Protein AF-T1GUN6-F1 (afdb_monomer_lite)

Foldseek 3Di:
DQDPVNQVVVVVVVLLVVLLVVQQVVDDPPDDPVNSCVSSVPVVSSLVSSLVVQWDQTPVRDIWGAHPVRDIFDKDFDWDKDADADWDADPNDIDTDRIDTHGDDMDGDDPPPPD

Structure (mmCIF, N/CA/C/O backbone):
data_AF-T1GUN6-F1
#
_entry.id   AF-T1GUN6-F1
#
loop_
_atom_site.group_PDB
_atom_site.id
_atom_site.type_symbol
_atom_site.label_atom_id
_atom_site.label_alt_id
_atom_site.label_comp_id
_atom_site.label_asym_id
_atom_site.label_entity_id
_atom_site.label_seq_id
_atom_site.pdbx_PDB_ins_code
_atom_site.Cartn_x
_atom_site.Cartn_y
_atom_site.Cartn_z
_atom_site.occupancy
_atom_site.B_iso_or_equiv
_atom_site.auth_seq_id
_atom_site.auth_comp_id
_atom_site.auth_asym_id
_atom_site.auth_atom_id
_atom_site.pdbx_PDB_model_num
ATOM 1 N N . TYR A 1 1 ? 15.320 10.710 -3.333 1.00 70.50 1 TYR A N 1
ATOM 2 C CA . TYR A 1 1 ? 14.679 9.627 -4.103 1.00 70.50 1 TYR A CA 1
ATOM 3 C C . TYR A 1 1 ? 13.858 8.803 -3.131 1.00 70.50 1 TYR A C 1
ATOM 5 O O . TYR A 1 1 ? 14.424 8.329 -2.155 1.00 70.50 1 TYR A O 1
ATOM 13 N N . VAL A 1 2 ? 12.547 8.700 -3.343 1.00 73.50 2 VAL A N 1
ATOM 14 C CA . VAL A 1 2 ? 11.689 7.764 -2.604 1.00 73.50 2 VAL A CA 1
ATOM 15 C C . VAL A 1 2 ? 11.562 6.532 -3.486 1.00 73.50 2 VAL A C 1
ATOM 17 O O . VAL A 1 2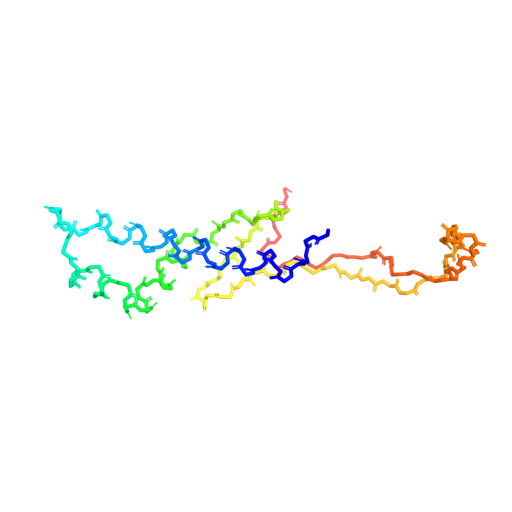 ? 11.196 6.659 -4.653 1.00 73.50 2 VAL A O 1
ATOM 20 N N . SER A 1 3 ? 11.942 5.364 -2.973 1.00 89.81 3 SER A N 1
ATOM 21 C CA . SER A 1 3 ? 11.833 4.134 -3.752 1.00 89.81 3 SER A CA 1
ATOM 22 C C . SER A 1 3 ? 10.369 3.740 -3.916 1.00 89.81 3 SER A C 1
ATOM 24 O O . SER A 1 3 ? 9.529 4.044 -3.068 1.00 89.81 3 SER A O 1
ATOM 26 N N . ILE A 1 4 ? 10.071 3.003 -4.982 1.00 86.56 4 ILE A N 1
ATOM 27 C CA . ILE A 1 4 ? 8.727 2.464 -5.190 1.00 86.56 4 ILE A CA 1
ATOM 28 C C . ILE A 1 4 ? 8.287 1.553 -4.028 1.00 86.56 4 ILE A C 1
ATOM 30 O O . ILE A 1 4 ? 7.139 1.596 -3.610 1.00 86.56 4 ILE A O 1
ATOM 34 N N . TYR A 1 5 ? 9.227 0.836 -3.403 1.00 90.75 5 TYR A N 1
ATOM 35 C CA . TYR A 1 5 ? 8.964 0.023 -2.212 1.00 90.75 5 TYR A CA 1
ATOM 36 C C . TYR A 1 5 ? 8.579 0.858 -0.987 1.00 90.75 5 TYR A C 1
ATOM 38 O O . TYR A 1 5 ? 7.708 0.456 -0.221 1.00 90.75 5 TYR A O 1
ATOM 46 N N . ALA A 1 6 ? 9.197 2.028 -0.803 1.00 94.50 6 ALA A N 1
ATOM 47 C CA . ALA A 1 6 ? 8.820 2.937 0.275 1.00 94.50 6 ALA A CA 1
ATOM 48 C C . ALA A 1 6 ? 7.409 3.504 0.058 1.00 94.50 6 ALA A C 1
ATOM 50 O O . ALA A 1 6 ? 6.653 3.640 1.018 1.00 94.50 6 ALA A O 1
ATOM 51 N N . ALA A 1 7 ? 7.036 3.778 -1.196 1.00 92.06 7 ALA A N 1
ATOM 52 C CA . ALA A 1 7 ? 5.677 4.179 -1.539 1.00 92.06 7 ALA A CA 1
ATOM 53 C C . ALA A 1 7 ? 4.658 3.061 -1.258 1.00 92.06 7 ALA A C 1
ATOM 55 O O . ALA A 1 7 ? 3.627 3.324 -0.647 1.00 92.06 7 ALA A O 1
ATOM 56 N N . TYR A 1 8 ? 4.974 1.812 -1.612 1.00 92.25 8 TYR A N 1
ATOM 57 C CA . TYR A 1 8 ? 4.108 0.665 -1.317 1.00 92.25 8 TYR A CA 1
ATOM 58 C C . TYR A 1 8 ? 3.928 0.441 0.184 1.00 92.25 8 TYR A C 1
ATOM 60 O O . TYR A 1 8 ? 2.805 0.264 0.643 1.00 92.25 8 TYR A O 1
ATOM 68 N N . LEU A 1 9 ? 5.008 0.515 0.967 1.00 95.56 9 LEU A N 1
ATOM 69 C CA . LEU A 1 9 ? 4.917 0.398 2.422 1.00 95.56 9 LEU A CA 1
ATOM 70 C C . LEU A 1 9 ? 4.036 1.502 3.023 1.00 95.56 9 LEU A C 1
ATOM 72 O O . LEU A 1 9 ? 3.214 1.229 3.897 1.00 95.56 9 LEU A O 1
ATOM 76 N N . TYR A 1 10 ? 4.193 2.740 2.548 1.00 95.75 10 TYR A N 1
ATOM 77 C CA . TYR A 1 10 ? 3.362 3.859 2.980 1.00 95.75 10 TYR A CA 1
ATOM 78 C C . TYR A 1 10 ? 1.880 3.603 2.694 1.00 95.75 10 TYR A C 1
ATOM 80 O O . TYR A 1 10 ? 1.048 3.762 3.590 1.00 95.75 10 TYR A O 1
ATOM 88 N N . ASP A 1 11 ? 1.559 3.185 1.470 1.00 94.50 11 ASP A N 1
ATOM 89 C CA . ASP A 1 11 ? 0.187 2.901 1.056 1.00 94.50 11 ASP A CA 1
ATOM 90 C C . ASP A 1 11 ? -0.434 1.792 1.918 1.00 94.50 11 ASP A C 1
ATOM 92 O O . ASP A 1 11 ? -1.541 1.969 2.427 1.00 94.50 11 ASP A O 1
ATOM 96 N N . SER A 1 12 ? 0.295 0.702 2.181 1.00 94.88 12 SER A N 1
ATOM 97 C CA . SER A 1 12 ? -0.181 -0.395 3.037 1.00 94.88 12 SER A CA 1
ATOM 98 C C . SER A 1 12 ? -0.509 0.066 4.460 1.00 94.88 12 SER A C 1
ATOM 100 O O . SER A 1 12 ? -1.566 -0.267 4.997 1.00 94.88 12 SER A O 1
ATOM 102 N N . VAL A 1 13 ? 0.359 0.879 5.073 1.00 96.81 13 VAL A N 1
ATOM 103 C CA . VAL A 1 13 ? 0.115 1.425 6.421 1.00 96.81 13 VAL A CA 1
ATOM 104 C C . VAL A 1 13 ? -1.073 2.389 6.415 1.00 96.81 13 VAL A C 1
ATOM 106 O O . VAL A 1 13 ? -1.879 2.386 7.347 1.00 96.81 13 VAL A O 1
ATOM 109 N N . LYS A 1 14 ? -1.219 3.202 5.363 1.00 96.50 14 LYS A N 1
ATOM 110 C CA . LYS A 1 14 ? -2.357 4.116 5.219 1.00 96.50 14 LYS A CA 1
ATOM 111 C C . LYS A 1 14 ? -3.682 3.385 5.064 1.00 96.50 14 LYS A C 1
ATOM 113 O O . LYS A 1 14 ? -4.649 3.799 5.701 1.00 96.50 14 LYS A O 1
ATOM 118 N N . LEU A 1 15 ? -3.723 2.314 4.278 1.00 95.88 15 LEU A N 1
ATOM 119 C CA . LEU A 1 15 ? -4.913 1.476 4.131 1.00 95.88 15 LEU A CA 1
ATOM 120 C C . LEU A 1 15 ? -5.313 0.835 5.458 1.00 95.88 15 LEU A C 1
ATOM 122 O O . LEU A 1 15 ? -6.480 0.915 5.837 1.00 95.88 15 LEU A O 1
ATOM 126 N N . TYR A 1 16 ? -4.348 0.273 6.192 1.00 96.31 16 TYR A N 1
ATOM 127 C CA . TYR A 1 16 ? -4.600 -0.284 7.521 1.00 96.31 16 TYR A CA 1
ATOM 128 C C . TYR A 1 16 ? -5.169 0.771 8.475 1.00 96.31 16 TYR A C 1
ATOM 130 O O . TYR A 1 16 ? -6.217 0.561 9.081 1.00 96.31 16 TYR A O 1
ATOM 138 N N . ALA A 1 17 ? -4.513 1.931 8.578 1.00 97.12 17 ALA A N 1
ATOM 139 C CA . ALA A 1 17 ? -4.940 3.002 9.475 1.00 97.12 17 ALA A CA 1
ATOM 140 C C . ALA A 1 17 ? -6.340 3.529 9.127 1.00 97.12 17 ALA A C 1
ATOM 142 O O . ALA A 1 17 ? -7.138 3.791 10.022 1.00 97.12 17 ALA A O 1
ATOM 143 N N . TRP A 1 18 ? -6.650 3.657 7.834 1.00 96.81 18 TRP A N 1
ATOM 144 C CA . TRP A 1 18 ? -7.977 4.048 7.363 1.00 96.81 18 TRP A CA 1
ATOM 145 C C . TRP A 1 18 ? -9.046 3.012 7.737 1.00 96.81 18 TRP A C 1
ATOM 147 O O . TRP A 1 18 ? -10.107 3.383 8.239 1.00 96.81 18 TRP A O 1
ATOM 157 N N . ALA A 1 19 ? -8.774 1.723 7.523 1.00 97.44 19 ALA A N 1
ATOM 158 C CA . ALA A 1 19 ? -9.718 0.659 7.845 1.00 97.44 19 ALA A CA 1
ATOM 159 C C . ALA A 1 19 ? -9.961 0.574 9.356 1.00 97.44 19 ALA A C 1
ATOM 161 O O . ALA A 1 19 ? -11.108 0.484 9.790 1.00 97.44 19 ALA A O 1
ATOM 162 N N . LEU A 1 20 ? -8.895 0.679 10.152 1.00 97.69 20 LEU A N 1
ATOM 163 C CA . LEU A 1 20 ? -8.980 0.700 11.606 1.00 97.69 20 LEU A CA 1
ATOM 164 C C . LEU A 1 20 ? -9.784 1.907 12.113 1.00 97.69 20 LEU A C 1
ATOM 166 O O . LEU A 1 20 ? -10.700 1.719 12.907 1.00 97.69 20 LEU A O 1
ATOM 170 N N . ASP A 1 21 ? -9.511 3.124 11.628 1.00 97.19 21 ASP A N 1
ATOM 171 C CA . ASP A 1 21 ? -10.292 4.323 11.986 1.00 97.19 21 ASP A CA 1
ATOM 172 C C . ASP A 1 21 ? -11.778 4.149 11.637 1.00 97.19 21 ASP A C 1
ATOM 174 O O . ASP A 1 21 ? -12.650 4.434 12.460 1.00 97.19 21 ASP A O 1
ATOM 178 N N . LYS A 1 22 ? -12.080 3.604 10.452 1.00 97.12 22 LYS A N 1
ATOM 179 C CA . LYS A 1 22 ? -13.457 3.329 10.028 1.00 97.12 22 LYS A CA 1
ATOM 180 C C . LYS A 1 22 ? -14.166 2.350 10.965 1.00 97.12 22 LYS A C 1
ATOM 182 O O . LYS A 1 22 ? -15.340 2.563 11.260 1.00 97.12 22 LYS A O 1
ATOM 187 N N . LEU A 1 23 ? -13.480 1.300 11.413 1.00 97.44 23 LEU A N 1
ATOM 188 C CA . LEU A 1 23 ? -14.038 0.304 12.327 1.00 97.44 23 LEU A CA 1
ATOM 189 C C . LEU A 1 23 ? -14.224 0.865 13.740 1.00 97.44 23 LEU A C 1
ATOM 191 O O . LEU A 1 23 ? -15.298 0.712 14.309 1.00 97.44 23 LEU A O 1
ATOM 195 N N . LEU A 1 24 ? -13.236 1.580 14.280 1.00 97.56 24 LEU A N 1
ATOM 196 C CA . LEU A 1 24 ? -13.322 2.176 15.619 1.00 97.56 24 LEU A CA 1
ATOM 197 C C . LEU A 1 24 ? -14.461 3.196 15.735 1.00 97.56 24 LEU A C 1
ATOM 199 O O . LEU A 1 24 ? -15.104 3.287 16.773 1.00 97.56 24 LEU A O 1
ATOM 203 N N . ARG A 1 25 ? -14.769 3.937 14.663 1.00 96.31 25 ARG A N 1
ATOM 204 C CA . ARG A 1 25 ? -15.912 4.872 14.632 1.00 96.31 25 ARG A CA 1
ATOM 205 C C . ARG A 1 25 ? -17.282 4.194 14.714 1.00 96.31 25 ARG A C 1
ATOM 207 O O . ARG A 1 25 ? -18.274 4.895 14.898 1.00 96.31 25 ARG A O 1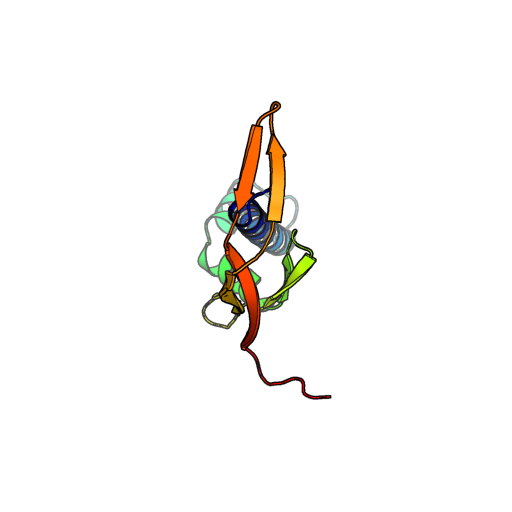
ATOM 214 N N . GLN A 1 26 ? -17.353 2.879 14.520 1.00 95.38 26 GLN A N 1
ATOM 215 C CA . GLN A 1 26 ? -18.591 2.105 14.648 1.00 95.38 26 GLN A CA 1
ATOM 216 C C . GLN A 1 26 ? -18.820 1.612 16.080 1.00 95.38 26 GLN A C 1
ATOM 218 O O . GLN A 1 26 ? -19.936 1.210 16.404 1.00 95.38 26 GLN A O 1
ATOM 223 N N . GLU A 1 27 ? -17.793 1.660 16.929 1.00 95.00 27 GLU A N 1
ATOM 224 C CA . GLU A 1 27 ? -17.890 1.251 18.324 1.00 95.00 27 GLU A CA 1
ATOM 225 C C . GLU A 1 27 ? -18.499 2.366 19.200 1.00 95.00 27 GLU A C 1
ATOM 227 O O . GLU A 1 27 ? -18.365 3.560 18.895 1.00 95.00 27 GLU A O 1
ATOM 232 N N . PRO A 1 28 ? -19.176 2.014 20.310 1.00 92.75 28 PRO A N 1
ATOM 233 C CA . PRO A 1 28 ? -19.711 2.993 21.249 1.00 92.75 28 PRO A CA 1
ATOM 234 C C . PRO A 1 28 ? -18.612 3.894 21.826 1.00 92.75 28 PRO A C 1
ATOM 236 O O . PRO A 1 28 ? -17.564 3.421 22.252 1.00 92.75 28 PRO A O 1
ATOM 239 N N . SER A 1 29 ? -18.872 5.202 21.882 1.00 89.62 29 SER A N 1
ATOM 240 C CA . SER A 1 29 ? -17.975 6.165 22.530 1.00 89.62 29 SER A CA 1
ATOM 241 C C . SER A 1 29 ? -18.301 6.336 24.023 1.00 89.62 29 SER A C 1
ATOM 243 O O . SER A 1 29 ? -19.483 6.349 24.375 1.00 89.62 29 SER A O 1
ATOM 245 N N . PRO A 1 30 ? -17.300 6.578 24.894 1.00 92.75 30 PRO A N 1
ATOM 246 C CA . PRO A 1 30 ? -15.866 6.624 24.599 1.00 92.75 30 PRO A CA 1
ATOM 247 C C . PRO A 1 30 ? -15.273 5.224 24.392 1.00 92.75 30 PRO A C 1
ATOM 249 O O . PRO A 1 30 ? -15.719 4.265 25.012 1.00 92.75 30 PRO A O 1
ATOM 252 N N . LEU A 1 31 ? -14.248 5.141 23.544 1.00 95.12 31 LEU A N 1
ATOM 253 C CA . LEU A 1 31 ? -13.517 3.898 23.306 1.00 95.12 31 LEU A CA 1
ATOM 254 C C . LEU A 1 31 ? -12.694 3.520 24.543 1.00 95.12 31 LEU A C 1
ATOM 256 O O . LEU A 1 31 ? -12.005 4.376 25.105 1.00 95.12 31 LEU A O 1
ATOM 260 N N . THR A 1 32 ? -12.737 2.248 24.932 1.00 96.56 32 THR A N 1
ATOM 261 C CA . THR A 1 32 ? -11.821 1.662 25.921 1.00 96.56 32 THR A CA 1
ATOM 262 C C . THR A 1 32 ? -10.604 1.024 25.248 1.00 96.56 32 THR A C 1
ATOM 264 O O . THR A 1 32 ? -10.639 0.689 24.061 1.00 96.56 32 THR A O 1
ATOM 267 N N . ASP A 1 33 ? -9.528 0.820 26.011 1.00 96.62 33 ASP A N 1
ATOM 268 C CA . ASP A 1 33 ? -8.313 0.161 25.516 1.00 96.62 33 ASP A CA 1
ATOM 269 C C . ASP A 1 33 ? -8.602 -1.273 25.037 1.00 96.62 33 ASP A C 1
ATOM 271 O O . ASP A 1 33 ? -8.125 -1.669 23.970 1.00 96.62 33 ASP A O 1
ATOM 275 N N . GLU A 1 34 ? -9.449 -2.025 25.752 1.00 96.25 34 GLU A N 1
ATOM 276 C CA . GLU A 1 34 ? -9.920 -3.346 25.317 1.00 96.25 34 GLU A CA 1
ATOM 277 C C . GLU A 1 34 ? -10.646 -3.295 23.968 1.00 96.25 34 GLU A C 1
ATOM 279 O O . GLU A 1 34 ? -10.333 -4.096 23.091 1.00 96.25 34 GLU A O 1
ATOM 284 N N . GLN A 1 35 ? -11.559 -2.340 23.752 1.00 95.62 35 GLN A N 1
ATOM 285 C CA . GLN A 1 35 ? -12.271 -2.219 22.472 1.00 95.62 35 GLN A CA 1
ATOM 286 C C . GLN A 1 35 ? -11.311 -1.898 21.324 1.00 95.62 35 GLN A C 1
ATOM 288 O O . GLN A 1 35 ? -11.410 -2.478 20.242 1.00 95.62 35 GLN A O 1
ATOM 293 N N . ILE A 1 36 ? -10.352 -0.995 21.555 1.00 96.56 36 ILE A N 1
ATOM 294 C CA . ILE A 1 36 ? -9.333 -0.659 20.555 1.00 96.56 36 ILE A CA 1
ATOM 295 C C . ILE A 1 36 ? -8.514 -1.904 20.206 1.00 96.56 36 ILE A C 1
ATOM 297 O O . ILE A 1 36 ? -8.281 -2.173 19.024 1.00 96.56 36 ILE A O 1
ATOM 301 N N . TYR A 1 37 ? -8.107 -2.679 21.213 1.00 97.44 37 TYR A N 1
ATOM 302 C CA . TYR A 1 37 ? -7.353 -3.913 21.023 1.00 97.44 37 TYR A CA 1
ATOM 303 C C . TYR A 1 37 ? -8.158 -4.985 20.276 1.00 97.44 37 TYR A C 1
ATOM 305 O O . TYR A 1 37 ? -7.643 -5.585 19.331 1.00 97.44 37 TYR A O 1
ATOM 313 N N . GLU A 1 38 ? -9.420 -5.214 20.641 1.00 96.69 38 GLU A N 1
ATOM 314 C CA . GLU A 1 38 ? -10.295 -6.190 19.980 1.00 96.69 38 GLU A CA 1
ATOM 315 C C . GLU A 1 38 ? -10.511 -5.854 18.500 1.00 96.69 38 GLU A C 1
ATOM 317 O O . GLU A 1 38 ? -10.371 -6.721 17.633 1.00 96.69 38 GLU A O 1
ATOM 322 N N . VAL A 1 39 ? -10.777 -4.585 18.180 1.00 97.12 39 VAL A N 1
ATOM 323 C CA . VAL A 1 39 ? -10.947 -4.151 16.787 1.00 97.12 39 VAL A CA 1
ATOM 324 C C . VAL A 1 39 ? -9.633 -4.254 16.011 1.00 97.12 39 VAL A C 1
ATOM 326 O O . VAL A 1 39 ? -9.624 -4.776 14.895 1.00 97.12 39 VAL A O 1
ATOM 329 N N . ALA A 1 40 ? -8.520 -3.789 16.585 1.00 96.50 40 ALA A N 1
ATOM 330 C CA . ALA A 1 40 ? -7.219 -3.786 15.914 1.00 96.50 40 ALA A CA 1
ATOM 331 C C . ALA A 1 40 ? -6.633 -5.193 15.712 1.00 96.50 40 ALA A C 1
ATOM 333 O O . ALA A 1 40 ? -5.888 -5.417 14.760 1.00 96.50 40 ALA A O 1
ATOM 334 N N . SER A 1 41 ? -6.958 -6.146 16.588 1.00 96.81 41 SER A N 1
ATOM 335 C CA . SER A 1 41 ? -6.478 -7.532 16.495 1.00 96.81 41 SER A CA 1
ATOM 336 C C . SER A 1 41 ? -7.283 -8.393 15.514 1.00 96.81 41 SER A C 1
ATOM 338 O O . SER A 1 41 ? -6.795 -9.435 15.068 1.00 96.81 41 SER A O 1
ATOM 340 N N . ASN A 1 42 ? -8.477 -7.954 15.101 1.00 97.81 42 ASN A N 1
ATOM 341 C CA . ASN A 1 42 ? -9.295 -8.654 14.113 1.00 97.81 42 ASN A CA 1
ATOM 342 C C . ASN A 1 42 ? -8.832 -8.361 12.673 1.00 97.81 42 ASN A C 1
ATOM 344 O O . ASN A 1 42 ? -9.454 -7.604 11.922 1.00 97.81 42 ASN A O 1
ATOM 348 N N . GLY A 1 43 ? -7.728 -9.000 12.276 1.00 95.69 43 GLY A N 1
ATOM 349 C CA . GLY A 1 43 ? -7.123 -8.824 10.953 1.00 95.69 43 GLY A CA 1
ATOM 350 C C . GLY A 1 43 ? -8.071 -9.136 9.791 1.00 95.69 43 GLY A C 1
ATOM 351 O O . GLY A 1 43 ? -8.063 -8.419 8.794 1.00 95.69 43 GLY A O 1
ATOM 352 N N . THR A 1 44 ? -8.940 -10.143 9.930 1.00 96.44 44 THR A N 1
ATOM 353 C CA . THR A 1 44 ? -9.934 -10.492 8.903 1.00 96.44 44 THR A CA 1
ATOM 354 C C . THR A 1 44 ? -10.873 -9.323 8.622 1.00 96.44 44 THR A C 1
ATOM 356 O O . THR A 1 44 ? -10.983 -8.893 7.475 1.00 96.44 44 THR A O 1
ATOM 359 N N . LYS A 1 45 ? -11.473 -8.733 9.664 1.00 96.81 45 LYS A N 1
ATOM 360 C CA . LYS A 1 45 ? -12.401 -7.601 9.518 1.00 96.81 45 LYS A CA 1
ATOM 361 C C . LYS A 1 45 ? -11.714 -6.366 8.928 1.00 96.81 45 LYS A C 1
ATOM 363 O O . LYS A 1 45 ? -12.325 -5.627 8.154 1.00 96.81 45 LYS A O 1
ATOM 368 N N . ILE A 1 46 ? -10.438 -6.147 9.253 1.00 96.94 46 ILE A N 1
ATOM 369 C CA . ILE A 1 46 ? -9.632 -5.067 8.667 1.00 96.94 46 ILE A CA 1
ATOM 370 C C . ILE A 1 46 ? -9.453 -5.279 7.160 1.00 96.94 46 ILE A C 1
ATOM 372 O O . ILE A 1 46 ? -9.749 -4.370 6.382 1.00 96.94 46 ILE A O 1
ATOM 376 N N . ILE A 1 47 ? -9.018 -6.467 6.733 1.00 95.75 47 ILE A N 1
ATOM 377 C CA . ILE A 1 47 ? -8.814 -6.772 5.309 1.00 95.75 47 ILE A CA 1
ATOM 378 C C . ILE A 1 47 ? -10.134 -6.711 4.534 1.00 95.75 47 ILE A C 1
ATOM 380 O O . ILE A 1 47 ? -10.191 -6.081 3.478 1.00 95.75 47 ILE A O 1
ATOM 384 N N . GLU A 1 48 ? -11.221 -7.256 5.080 1.00 96.06 48 GLU A N 1
ATOM 385 C CA . GLU A 1 48 ? -12.558 -7.141 4.484 1.00 96.06 48 GLU A CA 1
ATOM 386 C C . GLU A 1 48 ? -12.977 -5.675 4.306 1.00 96.06 48 GLU A C 1
ATOM 388 O O . GLU A 1 48 ? -13.505 -5.294 3.260 1.00 96.06 48 GLU A O 1
ATOM 393 N N . THR A 1 49 ? -12.689 -4.822 5.293 1.00 96.56 49 THR A N 1
ATOM 394 C CA . THR A 1 49 ? -12.980 -3.382 5.228 1.00 96.56 49 THR A CA 1
ATOM 395 C C . THR A 1 49 ? -12.190 -2.688 4.114 1.00 96.56 49 THR A C 1
ATOM 397 O O . THR A 1 49 ? -12.736 -1.816 3.432 1.00 96.56 49 THR A O 1
ATOM 400 N N . ILE A 1 50 ? -10.930 -3.079 3.896 1.00 95.69 50 ILE A N 1
ATOM 401 C CA . ILE A 1 50 ? -10.088 -2.594 2.789 1.00 95.69 50 ILE A CA 1
ATOM 402 C C . ILE A 1 50 ? -10.672 -3.022 1.441 1.00 95.69 50 ILE A C 1
ATOM 404 O O . ILE A 1 50 ? -10.895 -2.169 0.577 1.00 95.69 50 ILE A O 1
ATOM 408 N N . ILE A 1 51 ? -10.995 -4.307 1.283 1.00 94.50 51 ILE A N 1
ATOM 409 C CA . ILE A 1 51 ? -11.558 -4.865 0.044 1.00 94.50 51 ILE A CA 1
ATOM 410 C C . ILE A 1 51 ? -12.893 -4.196 -0.306 1.00 94.50 51 ILE A C 1
ATOM 412 O O . ILE A 1 51 ? -13.144 -3.888 -1.470 1.00 94.50 51 ILE A O 1
ATOM 416 N N . GLN A 1 52 ? -13.740 -3.889 0.682 1.00 92.50 52 GLN A N 1
ATOM 417 C CA . GLN A 1 52 ? -15.004 -3.176 0.452 1.00 92.50 52 GLN A CA 1
ATOM 418 C C . GLN A 1 52 ? -14.816 -1.803 -0.202 1.00 92.50 52 GLN A C 1
ATOM 420 O O . GLN A 1 52 ? -15.672 -1.382 -0.979 1.00 92.50 52 GLN A O 1
ATOM 425 N N . ASN A 1 53 ? -13.721 -1.099 0.097 1.00 81.50 53 ASN A N 1
ATOM 426 C CA . ASN A 1 53 ? -13.462 0.223 -0.468 1.00 81.50 53 ASN A CA 1
ATOM 427 C C . ASN A 1 53 ? -12.809 0.178 -1.852 1.00 81.50 53 ASN A C 1
ATOM 429 O O . ASN A 1 53 ? -12.691 1.241 -2.439 1.00 81.50 53 ASN A O 1
ATOM 433 N N . ARG A 1 54 ? -12.459 -1.016 -2.368 1.00 82.31 54 ARG A N 1
ATOM 434 C CA . ARG A 1 54 ? -11.977 -1.412 -3.716 1.00 82.31 54 ARG A CA 1
ATOM 435 C C . ARG A 1 54 ? -10.931 -0.555 -4.425 1.00 82.31 54 ARG A C 1
ATOM 437 O O . ARG A 1 54 ? -10.121 -1.121 -5.130 1.00 82.31 54 ARG A O 1
ATOM 444 N N . THR A 1 55 ? -10.916 0.759 -4.301 1.00 90.00 55 THR A N 1
ATOM 445 C CA . THR A 1 55 ? -10.065 1.672 -5.046 1.00 90.00 55 THR A CA 1
ATOM 446 C C . THR A 1 55 ? -9.504 2.731 -4.105 1.00 90.00 55 THR A C 1
ATOM 448 O O . THR A 1 55 ? -10.245 3.370 -3.359 1.00 90.00 55 THR A O 1
ATOM 451 N N . TYR A 1 56 ? -8.197 2.972 -4.166 1.00 90.94 56 TYR A N 1
ATOM 452 C CA . TYR A 1 56 ? -7.545 4.042 -3.414 1.00 90.94 56 TYR A CA 1
ATOM 453 C C . TYR A 1 56 ? -6.520 4.795 -4.265 1.00 90.94 56 TYR A C 1
ATOM 455 O O . TYR A 1 56 ? -6.061 4.324 -5.309 1.00 90.94 56 TYR A O 1
ATOM 463 N N . LYS A 1 57 ? -6.158 6.000 -3.815 1.00 91.81 57 LYS A N 1
ATOM 464 C CA . LYS A 1 57 ? -5.107 6.806 -4.437 1.00 91.81 57 LYS A CA 1
ATOM 465 C C . LYS A 1 57 ? -3.780 6.553 -3.726 1.00 91.81 57 LYS A C 1
ATOM 467 O O . LYS A 1 57 ? -3.651 6.873 -2.548 1.00 91.81 57 LYS A O 1
ATOM 472 N N . SER A 1 58 ? -2.813 5.994 -4.445 1.00 90.62 58 SER A N 1
ATOM 473 C CA . SER A 1 58 ? -1.443 5.793 -3.967 1.00 90.62 58 SER A CA 1
ATOM 474 C C . SER A 1 58 ? -0.747 7.127 -3.715 1.00 90.62 58 SER A C 1
ATOM 476 O O . SER A 1 58 ? -0.998 8.112 -4.419 1.00 90.62 58 SER A O 1
ATOM 478 N N . ILE A 1 59 ? 0.220 7.139 -2.797 1.00 93.19 59 ILE A N 1
ATOM 479 C CA . ILE A 1 59 ? 1.144 8.265 -2.602 1.00 93.19 59 ILE A CA 1
ATOM 480 C C . ILE A 1 59 ? 1.936 8.623 -3.869 1.00 93.19 59 ILE A C 1
ATOM 482 O O . ILE A 1 59 ? 2.384 9.756 -4.028 1.00 93.19 59 ILE A O 1
ATOM 486 N N . THR A 1 60 ? 2.073 7.680 -4.806 1.00 89.31 60 THR A N 1
ATOM 487 C CA . THR A 1 60 ? 2.676 7.916 -6.130 1.00 89.31 60 THR A CA 1
ATOM 488 C C . THR A 1 60 ? 1.766 8.683 -7.091 1.00 89.31 60 THR A C 1
ATOM 490 O O . THR A 1 60 ? 2.192 9.041 -8.186 1.00 89.31 60 THR A O 1
ATOM 493 N N . GLY A 1 61 ? 0.507 8.924 -6.714 1.00 87.50 61 GLY A N 1
ATOM 494 C CA . GLY A 1 61 ? -0.509 9.513 -7.579 1.00 87.50 61 GLY A CA 1
ATOM 495 C C . GLY A 1 61 ? -1.218 8.499 -8.481 1.00 87.50 61 GLY A C 1
ATOM 496 O O . GLY A 1 61 ? -2.136 8.884 -9.200 1.00 87.50 61 GLY A O 1
ATOM 497 N N . SER A 1 62 ? -0.867 7.215 -8.440 1.00 85.44 62 SER A N 1
ATOM 498 C CA . SER A 1 62 ? -1.590 6.164 -9.170 1.00 85.44 62 SER A CA 1
ATOM 499 C C . SER A 1 62 ? -2.903 5.800 -8.474 1.00 85.44 62 SER A C 1
ATOM 501 O O . SER A 1 62 ? -2.988 5.819 -7.248 1.00 85.44 62 SER A O 1
ATOM 503 N N . THR A 1 63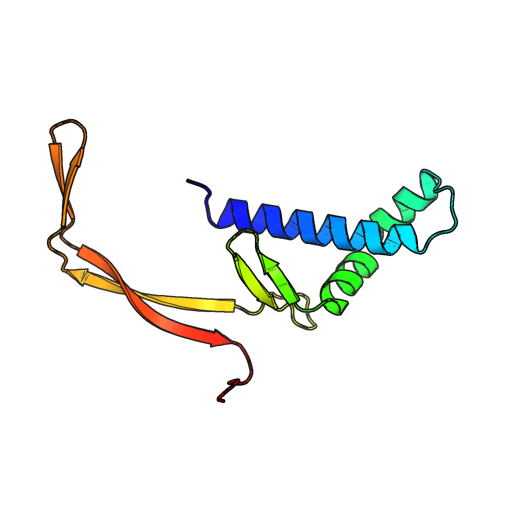 ? -3.937 5.473 -9.245 1.00 88.62 63 THR A N 1
ATOM 504 C CA . THR A 1 63 ? -5.168 4.876 -8.706 1.00 88.62 63 THR A CA 1
ATOM 505 C C . THR A 1 63 ? -4.987 3.362 -8.696 1.00 88.62 63 THR A C 1
ATOM 507 O O . THR A 1 63 ? -4.690 2.791 -9.742 1.00 88.62 63 THR A O 1
ATOM 510 N N . ILE A 1 64 ? -5.123 2.734 -7.530 1.00 88.19 64 ILE A N 1
ATOM 511 C CA . ILE A 1 64 ? -4.953 1.288 -7.350 1.00 88.19 64 ILE A CA 1
ATOM 512 C C . ILE A 1 64 ? -6.304 0.689 -7.000 1.00 88.19 64 ILE A C 1
ATOM 514 O O . ILE A 1 64 ? -7.014 1.226 -6.146 1.00 88.19 64 ILE A O 1
ATOM 518 N N . LYS A 1 65 ? -6.640 -0.417 -7.660 1.00 89.19 65 LYS A N 1
ATOM 519 C CA . LYS A 1 65 ? -7.832 -1.209 -7.386 1.00 89.19 65 LYS A CA 1
ATOM 520 C C . LYS A 1 65 ? -7.431 -2.513 -6.702 1.00 89.19 65 LYS A C 1
ATOM 522 O O . LYS A 1 65 ? -6.379 -3.061 -7.001 1.00 89.19 65 LYS A O 1
ATOM 527 N N . ILE A 1 66 ? -8.233 -2.950 -5.745 1.00 90.56 66 ILE A N 1
ATOM 528 C CA . ILE A 1 66 ? -8.068 -4.157 -4.945 1.00 90.56 66 ILE A CA 1
ATOM 529 C C . ILE A 1 66 ? -9.208 -5.094 -5.327 1.00 90.56 66 ILE A C 1
ATOM 531 O O . ILE A 1 66 ? -10.378 -4.688 -5.348 1.00 90.56 66 ILE A O 1
ATOM 535 N N . ASP A 1 67 ? -8.860 -6.327 -5.666 1.00 88.69 67 ASP A N 1
ATOM 536 C CA . ASP A 1 67 ? -9.822 -7.349 -6.045 1.00 88.69 67 ASP A CA 1
ATOM 537 C C . ASP A 1 67 ? -10.460 -8.035 -4.820 1.00 88.69 67 ASP A C 1
ATOM 539 O O . ASP A 1 67 ? -10.272 -7.640 -3.669 1.00 88.69 67 ASP A O 1
ATOM 543 N N . GLN A 1 68 ? -11.281 -9.056 -5.065 1.00 89.62 68 GLN A N 1
ATOM 544 C CA . GLN A 1 68 ? -11.985 -9.774 -3.996 1.00 89.62 68 GLN A CA 1
ATOM 545 C C . GLN A 1 68 ? -11.065 -10.656 -3.143 1.00 89.62 68 GLN A C 1
ATOM 547 O O . GLN A 1 68 ? -11.436 -10.994 -2.021 1.00 89.62 68 GLN A O 1
ATOM 552 N N . SER A 1 69 ? -9.895 -11.021 -3.665 1.00 90.25 69 SER A N 1
ATOM 553 C CA . SER A 1 69 ? -8.873 -11.788 -2.952 1.00 90.25 69 SER A CA 1
ATOM 554 C C . SER A 1 69 ? -7.990 -10.886 -2.083 1.00 90.25 69 SER A C 1
ATOM 556 O O . SER A 1 69 ? -7.239 -11.389 -1.251 1.00 90.25 69 SER A O 1
ATOM 558 N N . GLY A 1 70 ? -8.102 -9.561 -2.240 1.00 86.81 70 GLY A N 1
ATOM 559 C CA . GLY A 1 70 ? -7.243 -8.581 -1.578 1.00 86.81 70 GLY A CA 1
ATOM 560 C C . GLY A 1 70 ? -5.982 -8.242 -2.372 1.00 86.81 70 GLY A C 1
ATOM 561 O O . GLY A 1 70 ? -5.133 -7.509 -1.860 1.00 86.81 70 GLY A O 1
ATOM 562 N N . ASP A 1 71 ? -5.868 -8.728 -3.609 1.00 88.06 71 ASP A N 1
ATOM 563 C CA . ASP A 1 71 ? -4.735 -8.447 -4.481 1.00 88.06 71 ASP A CA 1
ATOM 564 C C . ASP A 1 71 ? -4.919 -7.093 -5.168 1.00 88.06 71 ASP A C 1
ATOM 566 O O . ASP A 1 71 ? -6.022 -6.709 -5.570 1.00 88.06 71 ASP A O 1
ATOM 570 N N . SER A 1 72 ? -3.828 -6.340 -5.311 1.00 86.94 72 SER A N 1
ATOM 571 C CA . SER A 1 72 ? -3.845 -5.122 -6.112 1.00 86.94 72 SER A CA 1
ATOM 572 C C . SER A 1 72 ? -3.840 -5.461 -7.604 1.00 86.94 72 SER A C 1
ATOM 574 O O . SER A 1 72 ? -2.975 -6.186 -8.097 1.00 86.94 72 SER A O 1
ATOM 576 N N . GLU A 1 73 ? -4.787 -4.895 -8.349 1.00 84.12 73 GLU A N 1
ATOM 577 C CA . GLU A 1 73 ? -4.801 -4.960 -9.807 1.00 84.12 73 GLU A CA 1
ATOM 578 C C . GLU A 1 73 ? -3.584 -4.192 -10.347 1.00 84.12 73 GLU A C 1
ATOM 580 O O . GLU A 1 73 ? -3.387 -3.002 -10.070 1.00 84.12 73 GLU A O 1
ATOM 585 N N . GLY A 1 74 ? -2.722 -4.899 -11.080 1.00 69.75 74 GLY A N 1
ATOM 586 C CA . GLY A 1 74 ? -1.434 -4.383 -11.526 1.00 69.75 74 GLY A CA 1
ATOM 587 C C . GLY A 1 74 ? -1.472 -3.829 -12.947 1.00 69.75 74 GLY A C 1
ATOM 588 O O . GLY A 1 74 ? -1.776 -4.548 -13.896 1.00 69.75 74 GLY A O 1
ATOM 589 N N . ASN A 1 75 ? -1.048 -2.574 -13.110 1.00 77.25 75 ASN A N 1
ATOM 590 C CA . ASN A 1 75 ? -0.632 -2.045 -14.408 1.00 77.25 75 ASN A CA 1
ATOM 591 C C . ASN A 1 75 ? 0.882 -2.215 -14.553 1.00 77.25 75 ASN A C 1
ATOM 593 O O . ASN A 1 75 ? 1.650 -1.732 -13.718 1.00 77.25 75 ASN A O 1
ATOM 597 N N . PHE A 1 76 ? 1.327 -2.857 -15.627 1.00 82.62 76 PHE A N 1
ATOM 598 C CA . PHE A 1 76 ? 2.742 -3.126 -15.867 1.00 82.62 76 PHE A CA 1
ATOM 599 C C . PHE A 1 76 ? 3.252 -2.307 -17.048 1.00 82.62 76 PHE A C 1
ATOM 601 O O . PHE A 1 76 ? 2.600 -2.194 -18.082 1.00 82.62 76 PHE A O 1
A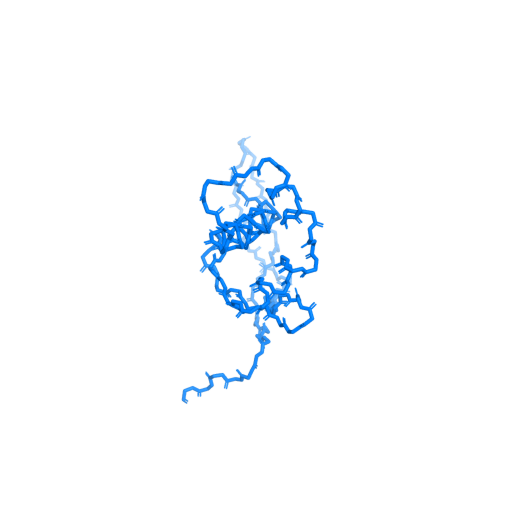TOM 608 N N . SER A 1 77 ? 4.447 -1.737 -16.908 1.00 86.31 77 SER A N 1
ATOM 609 C CA . SER A 1 77 ? 5.166 -1.124 -18.028 1.00 86.31 77 SER A CA 1
ATOM 610 C C . SER A 1 77 ? 6.127 -2.145 -18.619 1.00 86.31 77 SER A C 1
ATOM 612 O O . SER A 1 77 ? 6.973 -2.685 -17.905 1.00 86.31 77 SER A O 1
ATOM 614 N N . VAL A 1 78 ? 6.036 -2.386 -19.923 1.00 90.56 78 VAL A N 1
ATOM 615 C CA . VAL A 1 78 ? 7.019 -3.195 -20.642 1.00 90.56 78 VAL A CA 1
ATOM 616 C C . VAL A 1 78 ? 8.158 -2.281 -21.053 1.00 90.56 78 VAL A C 1
ATOM 618 O O . VAL A 1 78 ? 7.954 -1.269 -21.725 1.00 90.56 78 VAL A O 1
ATOM 621 N N . VAL A 1 79 ? 9.371 -2.647 -20.660 1.00 93.31 79 VAL A N 1
ATOM 622 C CA . VAL A 1 79 ? 10.591 -1.907 -20.975 1.00 93.31 79 VAL A CA 1
ATOM 623 C C . VAL A 1 79 ? 11.527 -2.776 -21.804 1.00 93.31 79 VAL A C 1
ATOM 625 O O . VAL A 1 79 ? 11.699 -3.960 -21.527 1.00 93.31 79 VAL A O 1
ATOM 628 N N . ALA A 1 80 ? 12.142 -2.185 -22.825 1.00 94.75 80 ALA A N 1
ATOM 629 C CA . ALA A 1 80 ? 13.113 -2.848 -23.685 1.00 94.75 80 ALA A CA 1
ATOM 630 C C . ALA A 1 80 ? 14.500 -2.230 -23.510 1.00 94.75 80 ALA A C 1
ATOM 632 O O . ALA A 1 80 ? 14.646 -1.008 -23.447 1.00 94.75 80 ALA A O 1
ATOM 633 N N . TRP A 1 81 ? 15.522 -3.081 -23.492 1.00 93.56 81 TRP A N 1
ATOM 634 C CA . TRP A 1 81 ? 16.917 -2.661 -23.500 1.00 93.56 81 TRP A CA 1
ATOM 635 C C . TRP A 1 81 ? 17.322 -2.229 -24.909 1.00 93.56 81 TRP A C 1
ATOM 637 O O . TRP A 1 81 ? 17.345 -3.048 -25.829 1.00 93.56 81 TRP A O 1
ATOM 647 N N . LYS A 1 82 ? 17.604 -0.940 -25.101 1.00 92.81 82 LYS A N 1
ATOM 648 C CA . LYS A 1 82 ? 17.888 -0.372 -26.427 1.00 92.81 82 LYS A CA 1
ATOM 649 C C . LYS A 1 82 ? 19.157 0.476 -26.415 1.00 92.81 82 LYS A C 1
ATOM 651 O O . LYS A 1 82 ? 19.429 1.115 -25.397 1.00 92.81 82 LYS A O 1
ATOM 656 N N . PRO A 1 83 ? 19.911 0.520 -27.532 1.00 91.31 83 PRO A N 1
ATOM 657 C CA . PRO A 1 83 ? 21.035 1.433 -27.670 1.00 91.31 83 PRO A CA 1
ATOM 658 C C . PRO A 1 83 ? 20.588 2.883 -27.474 1.00 91.31 83 PRO A C 1
ATOM 660 O O . PRO A 1 83 ? 19.594 3.320 -28.053 1.00 91.31 83 PRO A O 1
ATOM 663 N N . ALA A 1 84 ? 21.340 3.636 -26.686 1.00 81.75 84 ALA A N 1
ATOM 664 C CA . ALA A 1 84 ? 21.131 5.058 -26.465 1.00 81.75 84 ALA A CA 1
ATOM 665 C C . ALA A 1 84 ? 22.495 5.746 -26.368 1.00 81.75 84 ALA A C 1
ATOM 667 O O . ALA A 1 84 ? 23.447 5.194 -25.831 1.00 81.75 84 ALA A O 1
ATOM 668 N N . LYS A 1 85 ? 22.613 6.948 -26.933 1.00 76.31 85 LYS A N 1
ATOM 669 C CA . LYS A 1 85 ? 23.837 7.752 -26.844 1.00 76.31 85 LYS A CA 1
ATOM 670 C C . LYS A 1 85 ? 23.662 8.769 -25.728 1.00 76.31 85 LYS A C 1
ATOM 672 O O . LYS A 1 85 ? 23.389 9.935 -25.999 1.00 76.31 85 LYS A O 1
ATOM 677 N N . HIS A 1 86 ? 23.748 8.312 -24.482 1.00 80.38 86 HIS A N 1
ATOM 678 C CA . HIS A 1 86 ? 23.669 9.197 -23.328 1.00 80.38 86 HIS A CA 1
ATOM 679 C C . HIS A 1 86 ? 25.018 9.256 -22.617 1.00 80.38 86 HIS A C 1
ATOM 681 O O . HIS A 1 86 ? 25.635 8.232 -22.325 1.00 80.38 86 HIS A O 1
ATOM 687 N N . SER A 1 87 ? 25.479 10.469 -22.334 1.00 83.12 87 SER A N 1
ATOM 688 C CA . SER A 1 87 ? 26.671 10.697 -21.531 1.00 83.12 87 SER A CA 1
ATOM 689 C C . SER A 1 87 ? 26.424 11.841 -20.569 1.00 83.12 87 SER A C 1
ATOM 691 O O . SER A 1 87 ? 25.898 12.875 -20.977 1.00 83.12 87 SER A O 1
ATOM 693 N N . TYR A 1 88 ? 26.841 11.680 -19.320 1.00 83.50 88 TYR A N 1
ATOM 694 C CA . TYR A 1 88 ? 26.767 12.737 -18.319 1.00 83.50 88 TYR A CA 1
ATOM 695 C C . TYR A 1 88 ? 28.073 12.826 -17.535 1.00 83.50 88 TYR A C 1
ATOM 697 O O . TYR A 1 88 ? 28.829 11.858 -17.427 1.00 83.50 88 TYR A O 1
ATOM 705 N N . ILE A 1 89 ? 28.350 14.016 -17.006 1.00 85.12 89 ILE A N 1
ATOM 706 C CA . ILE A 1 89 ? 29.540 14.279 -16.200 1.00 85.12 89 ILE A CA 1
ATOM 707 C C . ILE A 1 89 ? 29.177 14.049 -14.735 1.00 85.12 89 ILE A C 1
ATOM 709 O O . ILE A 1 89 ? 28.257 14.675 -14.213 1.00 85.12 89 ILE A O 1
ATOM 713 N N . ASN A 1 90 ? 29.905 13.161 -14.065 1.00 84.19 90 ASN A N 1
ATOM 714 C CA . ASN A 1 90 ? 29.810 12.954 -12.624 1.00 84.19 90 ASN A CA 1
ATOM 715 C C . ASN A 1 90 ? 31.216 13.065 -12.023 1.00 84.19 90 ASN A C 1
ATOM 717 O O . ASN A 1 90 ? 32.113 12.325 -12.423 1.00 84.19 90 ASN A O 1
ATOM 721 N N . ASN A 1 91 ? 31.424 14.012 -11.102 1.00 84.44 91 ASN A N 1
ATOM 722 C CA . ASN A 1 91 ? 32.712 14.257 -10.440 1.00 84.44 91 ASN A CA 1
ATOM 723 C C . ASN A 1 91 ? 33.899 14.359 -11.424 1.00 84.44 91 ASN A C 1
ATOM 725 O O . ASN A 1 91 ? 34.910 13.676 -11.268 1.00 84.44 91 ASN A O 1
ATOM 729 N N . ASN A 1 92 ? 33.755 15.182 -12.472 1.00 86.25 92 ASN A N 1
ATOM 730 C CA . ASN A 1 92 ? 34.725 15.357 -13.567 1.00 86.25 92 ASN A CA 1
ATOM 731 C C . ASN A 1 92 ? 35.052 14.086 -14.379 1.00 86.25 92 ASN A C 1
ATOM 733 O O . ASN A 1 92 ? 36.043 14.057 -15.108 1.00 86.25 92 ASN A O 1
ATOM 737 N N . ARG A 1 93 ? 34.222 13.039 -14.302 1.00 86.19 93 ARG A N 1
ATOM 738 C CA . ARG A 1 93 ? 34.313 11.850 -15.158 1.00 86.19 93 ARG A CA 1
ATOM 739 C C . ARG A 1 93 ? 33.122 11.788 -16.102 1.00 86.19 93 ARG A C 1
ATOM 741 O O . ARG A 1 93 ? 31.978 11.919 -15.669 1.00 86.19 93 ARG A O 1
ATOM 748 N N . THR A 1 94 ? 33.392 11.547 -17.381 1.00 87.94 94 THR A N 1
ATOM 749 C CA . THR A 1 94 ? 32.349 11.276 -18.374 1.00 87.94 94 THR A CA 1
ATOM 750 C C . THR A 1 94 ? 31.895 9.831 -18.229 1.00 87.94 94 THR A C 1
ATOM 752 O O . THR A 1 94 ? 32.660 8.905 -18.497 1.00 87.94 94 THR A O 1
ATOM 755 N N . ILE A 1 95 ? 30.651 9.635 -17.805 1.00 85.88 95 ILE A N 1
ATOM 756 C CA . ILE A 1 95 ? 30.007 8.324 -17.797 1.00 85.88 95 ILE A CA 1
ATOM 757 C C . ILE A 1 95 ? 29.257 8.181 -19.117 1.00 85.88 95 ILE A C 1
ATOM 759 O O . ILE A 1 95 ? 28.451 9.042 -19.464 1.00 85.88 95 ILE A O 1
ATOM 763 N N . ILE A 1 96 ? 29.544 7.106 -19.852 1.00 84.75 96 ILE A N 1
ATOM 764 C CA . ILE A 1 96 ? 28.890 6.781 -21.121 1.00 84.75 96 ILE A CA 1
ATOM 765 C C . ILE A 1 96 ? 27.930 5.618 -20.877 1.00 84.75 96 ILE A C 1
ATOM 767 O O . ILE A 1 96 ? 28.346 4.528 -20.485 1.00 84.75 96 ILE A O 1
ATOM 771 N N . CYS A 1 97 ? 26.650 5.841 -21.144 1.00 84.75 97 CYS A N 1
ATOM 772 C CA . CYS A 1 97 ? 25.612 4.827 -21.084 1.00 84.75 97 CYS A CA 1
ATOM 773 C C . CYS A 1 97 ? 25.165 4.518 -22.514 1.00 84.75 97 CYS A C 1
ATOM 775 O O . CYS A 1 97 ? 24.377 5.251 -23.104 1.00 84.75 97 CYS A O 1
ATOM 777 N N . ASN A 1 98 ? 25.699 3.432 -23.078 1.00 88.94 98 ASN A N 1
ATOM 778 C CA . ASN A 1 98 ? 25.436 3.027 -24.466 1.00 88.94 98 ASN A CA 1
ATOM 779 C C . ASN A 1 98 ? 24.045 2.416 -24.674 1.00 88.94 98 ASN A C 1
ATOM 781 O O . ASN A 1 98 ? 23.644 2.163 -25.809 1.00 88.94 98 ASN A O 1
ATOM 785 N N . TYR A 1 99 ? 23.332 2.134 -23.587 1.00 90.19 99 TYR A N 1
ATOM 786 C CA . TYR A 1 99 ? 22.051 1.454 -23.596 1.00 90.19 99 TYR A CA 1
ATOM 787 C C . TYR A 1 99 ? 21.215 1.883 -22.395 1.00 90.19 99 TYR A C 1
ATOM 789 O O . TYR A 1 99 ? 21.755 2.155 -21.321 1.00 90.19 99 TYR A O 1
ATOM 797 N N . HIS A 1 100 ? 19.900 1.925 -22.581 1.00 89.62 100 HIS A N 1
ATOM 798 C CA . HIS A 1 100 ? 18.939 2.285 -21.546 1.00 89.62 100 HIS A CA 1
ATOM 799 C C . HIS A 1 100 ? 17.680 1.417 -21.652 1.00 89.62 100 HIS A C 1
ATOM 801 O O . HIS A 1 100 ? 17.340 0.910 -22.724 1.00 89.62 100 HIS A O 1
ATOM 807 N N . MET A 1 101 ? 16.978 1.261 -20.528 1.00 92.06 101 MET A N 1
ATOM 808 C CA . MET A 1 101 ? 15.636 0.680 -20.498 1.00 92.06 101 MET A CA 1
ATOM 809 C C . MET A 1 101 ? 14.645 1.734 -20.998 1.00 92.06 101 MET A C 1
ATOM 811 O O . MET A 1 101 ? 14.510 2.791 -20.385 1.00 92.06 101 MET A O 1
ATOM 815 N N . ILE A 1 102 ? 13.978 1.462 -22.118 1.00 90.56 102 ILE A N 1
ATOM 816 C CA . ILE A 1 102 ? 13.006 2.369 -22.738 1.00 90.56 102 ILE A CA 1
ATOM 817 C C . ILE A 1 102 ? 11.613 1.738 -22.625 1.00 90.56 102 ILE A C 1
ATOM 819 O O . ILE A 1 102 ? 11.472 0.572 -23.000 1.00 90.56 102 ILE A O 1
ATOM 823 N N . PRO A 1 103 ? 10.585 2.461 -22.144 1.00 91.44 103 PRO A N 1
ATOM 824 C CA . PRO A 1 103 ? 9.215 1.964 -22.169 1.00 91.44 103 PRO A CA 1
ATOM 825 C C . PRO A 1 103 ? 8.768 1.718 -23.613 1.00 91.44 103 PRO A C 1
ATOM 827 O O . PRO A 1 103 ? 8.991 2.552 -24.490 1.00 91.44 103 PRO A O 1
ATOM 830 N N . VAL A 1 104 ? 8.165 0.560 -23.869 1.00 93.94 104 VAL A N 1
ATOM 831 C CA . VAL A 1 104 ? 7.716 0.152 -25.211 1.00 93.94 104 VAL A CA 1
ATOM 832 C C . VAL A 1 104 ? 6.254 -0.265 -25.270 1.00 93.94 104 VAL A C 1
ATOM 834 O O . VAL A 1 104 ? 5.688 -0.259 -26.357 1.00 93.94 104 VAL A O 1
ATOM 837 N N . ALA A 1 105 ? 5.647 -0.620 -24.139 1.00 91.62 105 ALA A N 1
ATOM 838 C CA . ALA A 1 105 ? 4.227 -0.941 -24.049 1.00 91.62 105 ALA A CA 1
ATOM 839 C C . ALA A 1 105 ? 3.745 -0.859 -22.594 1.00 91.62 105 ALA A C 1
ATOM 841 O O . ALA A 1 105 ? 4.550 -0.727 -21.668 1.00 91.62 105 ALA A O 1
ATOM 842 N N . TYR A 1 106 ? 2.435 -0.996 -22.407 1.00 86.50 106 TYR A N 1
ATOM 843 C CA . TYR A 1 106 ? 1.789 -1.112 -21.105 1.00 86.50 106 TYR A CA 1
ATOM 844 C C . TYR A 1 106 ? 0.820 -2.294 -21.126 1.00 86.50 106 TYR A C 1
ATOM 846 O O . TYR A 1 106 ? 0.162 -2.533 -22.136 1.00 86.50 106 TYR A O 1
ATOM 854 N N . PHE A 1 107 ? 0.743 -3.021 -20.018 1.00 83.44 107 PHE A N 1
ATOM 855 C CA . PHE A 1 107 ? -0.313 -3.985 -19.741 1.00 83.44 107 PHE A CA 1
ATOM 856 C C . PHE A 1 107 ? -1.199 -3.393 -18.653 1.00 83.44 107 PHE A C 1
ATOM 858 O O . PHE A 1 107 ? -0.692 -3.010 -17.596 1.00 83.44 107 PHE A O 1
ATOM 865 N N . GLN A 1 108 ? -2.494 -3.298 -18.919 1.00 77.31 108 GLN A N 1
ATOM 866 C CA . GLN A 1 108 ? -3.477 -2.843 -17.947 1.00 77.31 108 GLN A CA 1
ATOM 867 C C . GLN A 1 108 ? -4.414 -4.001 -17.639 1.00 77.31 108 GLN A C 1
ATOM 869 O O . GLN A 1 108 ? -4.904 -4.660 -18.554 1.00 77.31 108 GLN A O 1
ATOM 874 N N . GLN A 1 109 ? -4.609 -4.280 -16.354 1.00 69.06 109 GLN A N 1
ATOM 875 C CA . GLN A 1 109 ? -5.511 -5.331 -15.906 1.00 69.06 109 GLN A CA 1
ATOM 876 C C . GLN A 1 109 ? -6.836 -4.704 -15.473 1.00 69.06 109 GLN A C 1
ATOM 878 O O . GLN A 1 109 ? -6.878 -3.907 -14.541 1.00 69.06 109 GLN A O 1
ATOM 883 N N . GLY A 1 110 ? -7.913 -5.065 -16.165 1.00 65.31 110 GLY A N 1
ATOM 884 C CA . GLY A 1 110 ? -9.271 -4.573 -15.939 1.00 65.31 110 GLY A CA 1
ATOM 885 C C . GLY A 1 110 ? -10.103 -4.768 -17.208 1.00 65.31 110 GLY A C 1
ATOM 886 O O . GLY A 1 110 ? -9.513 -5.005 -18.263 1.00 65.31 110 GLY A O 1
ATOM 887 N N . PRO A 1 111 ? -11.449 -4.729 -17.147 1.00 56.56 111 PRO A N 1
ATOM 888 C CA . PRO A 1 111 ? -12.226 -4.571 -18.370 1.00 56.56 111 PRO A CA 1
ATOM 889 C C . PRO A 1 111 ? -11.701 -3.324 -19.081 1.00 56.56 111 PRO A C 1
ATOM 891 O O . PRO A 1 111 ? -11.452 -2.312 -18.422 1.00 56.56 111 PRO A O 1
ATOM 894 N N . ASP A 1 112 ? -11.476 -3.420 -20.390 1.00 48.50 112 ASP A N 1
ATOM 895 C CA . ASP A 1 112 ? -11.154 -2.247 -21.179 1.00 48.50 112 ASP A CA 1
ATOM 896 C C . ASP A 1 112 ? -12.305 -1.249 -20.968 1.00 48.50 112 ASP A C 1
ATOM 898 O O . ASP A 1 112 ? -13.395 -1.433 -21.512 1.00 48.50 112 ASP A O 1
ATOM 902 N N . ASP A 1 113 ? -12.099 -0.202 -20.167 1.00 45.47 113 ASP A N 1
ATOM 903 C CA . ASP A 1 113 ? -12.916 1.006 -20.263 1.00 45.47 113 ASP A CA 1
ATOM 904 C C . ASP A 1 113 ? -12.522 1.664 -21.597 1.00 45.47 113 ASP A C 1
ATOM 906 O O . ASP A 1 113 ? -11.802 2.663 -21.650 1.00 45.47 113 ASP A O 1
ATOM 910 N N . ILE A 1 114 ? -12.919 1.020 -22.700 1.00 34.41 114 ILE A N 1
ATOM 911 C CA . ILE A 1 114 ? -12.938 1.612 -24.031 1.00 34.41 114 ILE A CA 1
ATOM 912 C C . ILE A 1 114 ? -14.058 2.654 -23.972 1.00 34.41 114 ILE A C 1
ATOM 914 O O . ILE A 1 114 ? -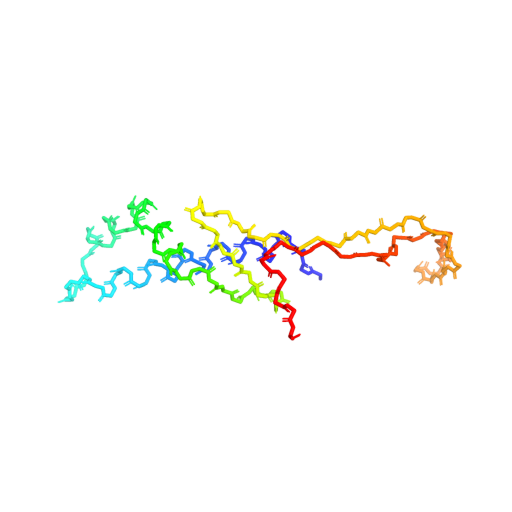15.202 2.267 -23.714 1.00 34.41 114 ILE A O 1
ATOM 918 N N . PRO A 1 115 ? -13.762 3.951 -24.148 1.00 39.19 115 PRO A N 1
ATOM 919 C CA . PRO A 1 115 ? -14.810 4.948 -24.321 1.00 39.19 115 PRO A CA 1
ATOM 920 C C . PRO A 1 115 ? -15.655 4.675 -25.573 1.00 39.19 115 PRO A C 1
ATOM 922 O O . PRO A 1 115 ? -15.105 4.150 -26.571 1.00 39.19 115 PRO A O 1
#

Radius of gyration: 21.53 Å; chains: 1; bounding box: 54×27×54 Å

InterPro domains:
  IPR001828 Receptor, ligand binding region [PF01094] (4-83)
  IPR028082 Periplasmic binding protein-like I [SSF53822] (2-98)

Sequence (115 aa):
YVSIYAAYLYDSVKLYAWALDKLLRQEPSPLTDEQIYEVASNGTKIIETIIQNRTYKSITGSTIKIDQSGDSEGNFSVVAWKPAKHSYINNNRTIICNYHMIPVAYFQQGPDDIP

pLDDT: mean 88.23, std 11.56, range [34.41, 97.81]

Organism: Megaselia scalaris (NCBI:txid36166)

Secondary structure (DSSP, 8-state):
---HHHHHHHHHHHHHHHHHHHHHTTSPSSPPHHHHHHHHH-HHHHHHHHHHT-EEE-TTS-EEEB-TTSPBPPPEEEEEEEEEEEEEEETTEEEEEEEEEEEEEEE--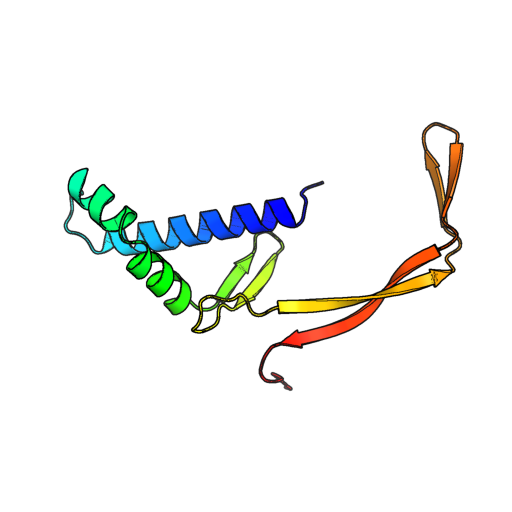SS----